Protein AF-A0A2V8QZ23-F1 (afdb_monomer_lite)

Structure (mmCIF, N/CA/C/O backbone):
data_AF-A0A2V8QZ23-F1
#
_entry.id   AF-A0A2V8QZ23-F1
#
loop_
_atom_site.group_PDB
_atom_site.id
_atom_site.type_symbol
_atom_site.label_atom_id
_atom_site.label_alt_id
_atom_site.label_comp_id
_atom_site.label_asym_id
_atom_site.label_entity_id
_atom_site.label_seq_id
_atom_site.pdbx_PDB_ins_code
_atom_site.Cartn_x
_atom_site.Cartn_y
_atom_site.Cartn_z
_atom_site.occupancy
_atom_site.B_iso_or_equiv
_atom_site.auth_seq_id
_atom_site.auth_comp_id
_atom_site.auth_asym_id
_atom_site.auth_atom_id
_atom_site.pdbx_PDB_model_num
ATOM 1 N N . PHE A 1 1 ? 5.992 -11.552 -1.792 1.00 57.00 1 PHE A N 1
ATOM 2 C CA . PHE A 1 1 ? 6.607 -12.248 -0.639 1.00 57.00 1 PHE A CA 1
ATOM 3 C C . PHE A 1 1 ? 6.293 -11.419 0.587 1.00 57.00 1 PHE A C 1
ATOM 5 O O . PHE A 1 1 ? 6.225 -10.210 0.441 1.00 57.00 1 PHE A O 1
ATOM 12 N N . VAL A 1 2 ? 6.102 -12.030 1.753 1.00 62.44 2 VAL A N 1
ATOM 13 C CA . VAL A 1 2 ? 5.901 -11.280 3.003 1.00 62.44 2 VAL A CA 1
ATOM 14 C C . VAL A 1 2 ? 7.223 -11.286 3.757 1.00 62.44 2 VAL A C 1
ATOM 16 O O . VAL A 1 2 ? 7.776 -12.360 3.992 1.00 62.44 2 VAL A O 1
ATOM 19 N N . ASN A 1 3 ? 7.771 -10.109 4.057 1.00 60.56 3 ASN A N 1
ATOM 20 C CA . ASN A 1 3 ? 8.990 -10.000 4.855 1.00 60.56 3 ASN A CA 1
ATOM 21 C C . ASN A 1 3 ? 8.616 -10.078 6.341 1.00 60.56 3 ASN A C 1
ATOM 23 O O . ASN A 1 3 ? 7.669 -9.416 6.760 1.00 60.56 3 ASN A O 1
ATOM 27 N N . THR A 1 4 ? 9.363 -10.847 7.135 1.00 65.12 4 THR A N 1
ATOM 28 C CA . THR A 1 4 ? 9.212 -10.900 8.597 1.00 65.12 4 THR A CA 1
ATOM 29 C C . THR A 1 4 ? 9.255 -9.510 9.227 1.00 65.12 4 THR A C 1
ATOM 31 O O . THR A 1 4 ? 8.468 -9.236 10.120 1.00 65.12 4 THR A O 1
ATOM 34 N N . GLY A 1 5 ? 10.059 -8.591 8.682 1.00 63.16 5 GLY A N 1
ATOM 35 C CA . GLY A 1 5 ? 10.102 -7.200 9.131 1.00 63.16 5 GLY A CA 1
ATOM 36 C C . GLY A 1 5 ? 8.786 -6.436 8.943 1.00 63.16 5 GLY A C 1
ATOM 37 O O . GLY A 1 5 ? 8.495 -5.557 9.740 1.00 63.16 5 GLY A O 1
ATOM 38 N N . ALA A 1 6 ? 7.958 -6.777 7.947 1.00 69.12 6 ALA A N 1
ATOM 39 C CA . ALA A 1 6 ? 6.625 -6.179 7.797 1.00 69.12 6 ALA A CA 1
ATOM 40 C C . ALA A 1 6 ? 5.639 -6.721 8.845 1.00 69.12 6 ALA A C 1
ATOM 42 O O . ALA A 1 6 ? 4.806 -5.980 9.355 1.00 69.12 6 ALA A O 1
ATOM 43 N N . ILE A 1 7 ? 5.774 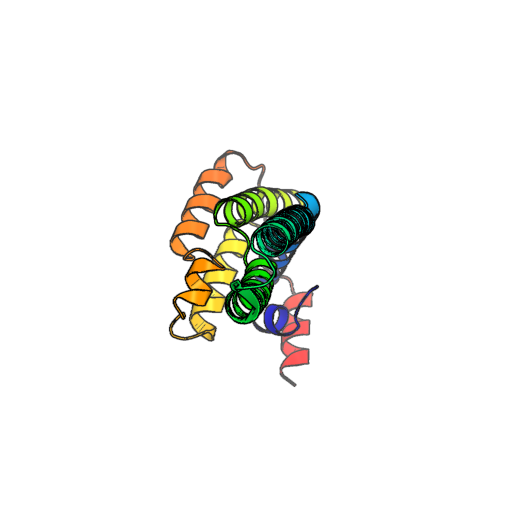-8.003 9.195 1.00 74.00 7 ILE A N 1
ATOM 44 C CA . ILE A 1 7 ? 4.974 -8.653 10.239 1.00 74.00 7 ILE A CA 1
ATOM 45 C C . ILE A 1 7 ? 5.339 -8.087 11.617 1.00 74.00 7 ILE A C 1
ATOM 47 O O . ILE A 1 7 ? 4.455 -7.765 12.398 1.00 74.00 7 ILE A O 1
ATOM 51 N N . GLU A 1 8 ? 6.632 -7.911 11.893 1.00 75.62 8 GLU A N 1
ATOM 52 C CA . GLU A 1 8 ? 7.133 -7.298 13.130 1.00 75.62 8 GLU A CA 1
ATOM 53 C C . GLU A 1 8 ? 6.805 -5.802 13.224 1.00 75.62 8 GLU A C 1
ATOM 55 O O . GLU A 1 8 ? 6.678 -5.270 14.330 1.00 75.62 8 GLU A O 1
ATOM 60 N N . ALA A 1 9 ? 6.710 -5.115 12.078 1.00 79.62 9 ALA A N 1
ATOM 61 C CA . ALA A 1 9 ? 6.376 -3.697 11.989 1.00 79.62 9 ALA A CA 1
ATOM 62 C C . ALA A 1 9 ? 4.927 -3.398 12.375 1.00 79.62 9 ALA A C 1
ATOM 64 O O . ALA A 1 9 ? 4.698 -2.421 13.078 1.00 79.62 9 ALA A O 1
ATOM 65 N N . ALA A 1 10 ? 3.977 -4.223 11.940 1.00 86.94 10 ALA A N 1
ATOM 66 C CA . ALA A 1 10 ? 2.557 -3.960 12.136 1.00 86.94 10 ALA A CA 1
ATOM 67 C C . ALA A 1 10 ? 2.162 -3.980 13.623 1.00 86.94 10 ALA A C 1
ATOM 69 O O . ALA A 1 10 ? 2.512 -4.898 14.366 1.00 86.94 10 ALA A O 1
ATOM 70 N N . HIS A 1 11 ? 1.404 -2.974 14.054 1.00 88.88 11 HIS A N 1
ATOM 71 C CA . HIS A 1 11 ? 0.843 -2.896 15.404 1.00 88.88 11 HIS A CA 1
ATOM 72 C C . HIS A 1 11 ? -0.485 -3.644 15.535 1.00 88.88 11 HIS A C 1
ATOM 74 O O . HIS A 1 11 ? -0.851 -4.057 16.635 1.00 88.88 11 HIS A O 1
ATOM 80 N N . THR A 1 12 ? -1.200 -3.823 14.425 1.00 92.56 12 THR A N 1
ATOM 81 C CA . THR A 1 12 ? -2.506 -4.487 14.379 1.00 92.56 12 THR A CA 1
ATOM 82 C C . THR A 1 12 ? -2.608 -5.426 13.180 1.00 92.56 12 THR A C 1
ATOM 84 O O . THR A 1 12 ? -1.873 -5.289 12.197 1.00 92.56 12 THR A O 1
ATOM 87 N N . GLU A 1 13 ? -3.541 -6.379 13.233 1.00 93.81 13 GLU A N 1
ATOM 88 C CA . GLU A 1 13 ? -3.789 -7.264 12.090 1.00 93.81 13 GLU A CA 1
ATOM 89 C C . GLU A 1 13 ? -4.210 -6.489 10.834 1.00 93.81 13 GLU A C 1
ATOM 91 O O . GLU A 1 13 ? -3.792 -6.835 9.731 1.00 93.81 13 GLU A O 1
ATOM 96 N N . GLY A 1 14 ? -5.012 -5.435 10.989 1.00 95.25 14 GLY A N 1
ATOM 97 C CA . GLY A 1 14 ? -5.498 -4.595 9.898 1.00 95.25 14 GLY A CA 1
ATOM 98 C C . GLY A 1 14 ? -4.365 -3.885 9.165 1.00 95.25 14 GLY A C 1
ATOM 99 O O . GLY A 1 14 ? -4.375 -3.814 7.937 1.00 95.25 14 GLY A O 1
ATOM 100 N N . GLU A 1 15 ? -3.342 -3.436 9.890 1.00 92.50 15 GLU A N 1
ATOM 101 C CA . GLU A 1 15 ? -2.138 -2.863 9.290 1.00 92.50 15 GLU A CA 1
ATOM 102 C C . GLU A 1 15 ? -1.385 -3.892 8.437 1.00 92.50 15 GLU A C 1
ATOM 104 O O . GLU A 1 15 ? -1.062 -3.625 7.276 1.00 92.50 15 GLU A O 1
ATOM 109 N N . LEU A 1 16 ? -1.163 -5.102 8.970 1.00 91.25 16 LEU A N 1
ATOM 110 C CA . LEU A 1 16 ? -0.534 -6.181 8.205 1.00 91.25 16 LEU A CA 1
ATOM 111 C C . LE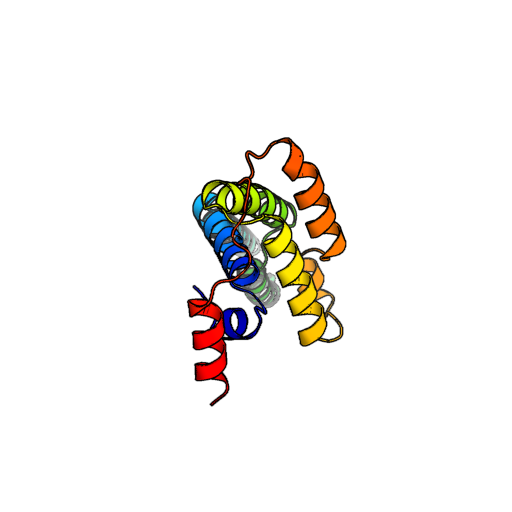U A 1 16 ? -1.388 -6.566 6.988 1.00 91.25 16 LEU A C 1
ATOM 113 O O . LEU A 1 16 ? -0.860 -6.731 5.886 1.00 91.25 16 LEU A O 1
ATOM 117 N N . ALA A 1 17 ? -2.704 -6.684 7.164 1.00 94.06 17 ALA A N 1
ATOM 118 C CA . ALA A 1 17 ? -3.645 -6.962 6.087 1.00 94.06 17 ALA A CA 1
ATOM 119 C C . ALA A 1 17 ? -3.580 -5.883 4.996 1.00 94.06 17 ALA A C 1
ATOM 121 O O . ALA A 1 17 ? -3.580 -6.223 3.813 1.00 94.06 17 ALA A O 1
ATOM 122 N N . GLY A 1 18 ? -3.435 -4.610 5.375 1.00 91.69 18 GLY A N 1
ATOM 123 C CA . GLY A 1 18 ? -3.273 -3.486 4.456 1.00 91.69 18 GLY A CA 1
ATOM 124 C C . GLY A 1 18 ? -2.050 -3.631 3.552 1.00 91.69 18 GLY A C 1
ATOM 125 O O . GLY A 1 18 ? -2.166 -3.526 2.330 1.00 91.69 18 GLY A O 1
ATOM 126 N N . VAL A 1 19 ? -0.892 -3.968 4.124 1.00 88.50 19 VAL A N 1
ATOM 127 C CA . VAL A 1 19 ? 0.340 -4.232 3.355 1.00 88.50 19 VAL A CA 1
ATOM 128 C C . VAL A 1 19 ? 0.154 -5.392 2.394 1.00 88.50 19 VAL A C 1
ATOM 130 O O . VAL A 1 19 ? 0.528 -5.316 1.225 1.00 88.50 19 VAL A O 1
ATOM 133 N N . LEU A 1 20 ? -0.440 -6.483 2.875 1.00 91.75 20 LEU A N 1
ATOM 134 C CA . LEU A 1 20 ? -0.683 -7.656 2.045 1.00 91.75 20 LEU A CA 1
ATOM 135 C C . LEU A 1 20 ? -1.649 -7.341 0.903 1.00 91.75 20 LEU A C 1
ATOM 137 O O . LEU A 1 20 ? -1.421 -7.790 -0.219 1.00 91.75 20 LEU A O 1
ATOM 141 N N . ALA A 1 21 ? -2.695 -6.557 1.160 1.00 93.62 21 ALA A N 1
ATOM 142 C CA . ALA A 1 21 ? -3.644 -6.123 0.145 1.00 93.62 21 ALA A CA 1
ATOM 143 C C . ALA A 1 21 ? -2.961 -5.278 -0.942 1.00 93.62 21 ALA A C 1
ATOM 145 O O . ALA A 1 21 ? -3.195 -5.518 -2.127 1.00 93.62 21 ALA A O 1
ATOM 146 N N . HIS A 1 22 ? -2.071 -4.362 -0.556 1.00 90.94 22 HIS A N 1
ATOM 147 C CA . HIS A 1 22 ? -1.263 -3.566 -1.482 1.00 90.94 22 HIS A CA 1
ATOM 148 C C . HIS A 1 22 ? -0.348 -4.451 -2.356 1.00 90.94 22 HIS A C 1
ATOM 150 O O . HIS A 1 22 ? -0.372 -4.372 -3.587 1.00 90.94 22 HIS A O 1
ATOM 156 N N . GLU A 1 23 ? 0.383 -5.392 -1.755 1.00 88.50 23 GLU A N 1
ATOM 157 C CA . GLU A 1 23 ? 1.244 -6.328 -2.496 1.00 88.50 23 GLU A CA 1
ATOM 158 C C . GLU A 1 23 ? 0.447 -7.255 -3.434 1.00 88.50 23 GLU A C 1
ATOM 160 O O . GLU A 1 23 ? 0.856 -7.529 -4.569 1.00 88.50 23 GLU A O 1
ATOM 165 N N . ILE A 1 24 ? -0.728 -7.725 -2.997 1.00 92.38 24 ILE A N 1
ATOM 166 C CA . ILE A 1 24 ? -1.648 -8.505 -3.836 1.00 92.38 24 ILE A CA 1
ATOM 167 C C . ILE A 1 24 ? -2.139 -7.658 -5.014 1.00 92.38 24 ILE A C 1
ATOM 169 O O . ILE A 1 24 ? -2.202 -8.171 -6.135 1.00 92.38 24 ILE A O 1
ATOM 173 N N . ALA A 1 25 ? -2.433 -6.373 -4.803 1.00 92.81 25 ALA A N 1
ATOM 174 C CA . ALA A 1 25 ? -2.847 -5.465 -5.865 1.00 92.81 25 ALA A CA 1
ATOM 175 C C . ALA A 1 25 ? -1.759 -5.295 -6.940 1.00 92.81 25 ALA A C 1
ATOM 177 O O . ALA A 1 25 ? -2.065 -5.411 -8.129 1.00 92.81 25 ALA A O 1
ATOM 178 N N . HIS A 1 26 ? -0.480 -5.147 -6.569 1.00 90.12 26 HIS A N 1
ATOM 179 C CA . HIS A 1 26 ? 0.622 -5.124 -7.546 1.00 90.12 26 HIS A CA 1
ATOM 180 C C . HIS A 1 26 ? 0.677 -6.385 -8.416 1.00 90.12 26 HIS A C 1
ATOM 182 O O . HIS A 1 26 ? 0.954 -6.311 -9.623 1.00 90.12 26 HIS A O 1
ATOM 188 N N . VAL A 1 27 ? 0.412 -7.551 -7.821 1.00 89.62 27 VAL A N 1
ATOM 189 C CA . VAL A 1 27 ? 0.369 -8.828 -8.542 1.00 89.62 27 VAL A CA 1
ATOM 190 C C . VAL A 1 27 ? -0.851 -8.891 -9.459 1.00 89.62 27 VAL A C 1
ATOM 192 O O . VAL A 1 27 ? -0.701 -9.207 -10.643 1.00 89.62 27 VAL A O 1
ATOM 195 N N . ALA A 1 28 ? -2.036 -8.555 -8.946 1.00 92.81 28 ALA A N 1
ATOM 196 C CA . ALA A 1 28 ? -3.292 -8.578 -9.691 1.00 92.81 28 ALA A CA 1
ATOM 197 C C . ALA A 1 28 ? -3.252 -7.642 -10.911 1.00 92.81 28 ALA A C 1
ATOM 199 O O . ALA A 1 28 ? -3.640 -8.031 -12.014 1.00 92.81 28 ALA A O 1
ATOM 200 N N . LEU A 1 29 ? -2.684 -6.447 -10.739 1.00 93.31 29 LEU A N 1
ATOM 201 C CA . LEU A 1 29 ? -2.511 -5.436 -11.785 1.00 93.31 29 LEU A CA 1
ATOM 202 C C . LEU A 1 29 ? -1.257 -5.656 -12.642 1.00 93.31 29 LEU A C 1
ATOM 204 O O . LEU A 1 29 ? -0.980 -4.902 -13.578 1.00 93.31 29 LEU A O 1
ATOM 208 N N . ARG A 1 30 ? -0.504 -6.731 -12.376 1.00 91.31 30 ARG A N 1
ATOM 209 C CA . ARG A 1 30 ? 0.653 -7.167 -13.167 1.00 91.31 30 ARG A CA 1
ATOM 210 C C . ARG A 1 30 ? 1.784 -6.135 -13.239 1.00 9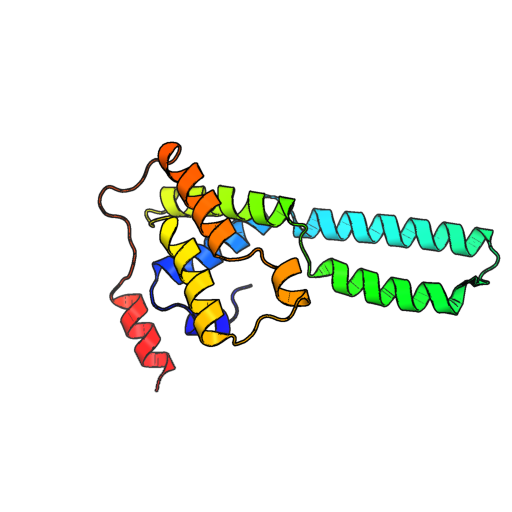1.31 30 ARG A C 1
ATOM 212 O O . ARG A 1 30 ? 2.595 -6.200 -14.175 1.00 91.31 30 ARG A O 1
ATOM 219 N N . HIS A 1 31 ? 1.895 -5.239 -12.256 1.00 87.38 31 HIS A N 1
ATOM 220 C CA . HIS A 1 31 ? 2.875 -4.148 -12.233 1.00 87.38 31 HIS A CA 1
ATOM 221 C C . HIS A 1 31 ? 4.311 -4.660 -12.408 1.00 87.38 31 HIS A C 1
ATOM 223 O O . HIS A 1 31 ? 5.032 -4.169 -13.279 1.00 87.38 31 HIS A O 1
ATOM 229 N N . GLY A 1 32 ? 4.692 -5.733 -11.705 1.00 81.69 32 GLY A N 1
ATOM 230 C CA . GLY A 1 32 ? 6.025 -6.341 -11.834 1.00 81.69 32 GLY A CA 1
ATOM 231 C C . GLY A 1 32 ? 6.334 -6.849 -13.249 1.00 81.69 32 GLY A C 1
ATOM 232 O O . GLY A 1 32 ? 7.417 -6.612 -13.785 1.00 81.69 32 GLY A O 1
ATOM 233 N N . THR A 1 33 ? 5.369 -7.493 -13.917 1.00 83.38 33 THR A N 1
ATOM 234 C CA . THR A 1 33 ? 5.579 -7.981 -15.295 1.00 83.38 33 THR A CA 1
ATOM 235 C C . THR A 1 33 ? 5.595 -6.849 -16.323 1.00 83.38 33 THR A C 1
ATOM 237 O O . THR A 1 33 ? 6.358 -6.911 -17.291 1.00 83.38 33 THR A O 1
ATOM 240 N N . ASN A 1 34 ? 4.801 -5.794 -16.106 1.00 84.62 34 ASN A N 1
ATOM 241 C CA . ASN A 1 34 ? 4.808 -4.590 -16.936 1.00 84.62 34 ASN A CA 1
ATOM 242 C C . ASN A 1 34 ? 6.172 -3.891 -16.851 1.00 84.62 34 ASN A C 1
ATOM 244 O O . ASN A 1 34 ? 6.800 -3.589 -17.866 1.00 84.62 34 ASN A O 1
ATOM 248 N N . GLN A 1 35 ? 6.684 -3.722 -15.635 1.00 79.00 35 GLN A N 1
ATOM 249 C CA . GLN A 1 35 ? 7.999 -3.153 -15.381 1.00 79.00 35 GLN A CA 1
ATOM 250 C C . GLN A 1 35 ? 9.130 -3.979 -15.993 1.00 79.00 35 GLN A C 1
ATOM 252 O O . GLN A 1 35 ? 9.978 -3.433 -16.702 1.00 79.00 35 GLN A O 1
ATOM 257 N N . ALA A 1 36 ? 9.103 -5.302 -15.813 1.00 76.94 36 ALA A N 1
ATOM 258 C CA . ALA A 1 36 ? 10.081 -6.189 -16.431 1.00 76.94 36 ALA A CA 1
ATOM 259 C C . ALA A 1 36 ? 10.058 -6.102 -17.966 1.00 76.94 36 ALA A C 1
ATOM 261 O O . ALA A 1 36 ? 11.112 -6.091 -18.606 1.00 76.94 36 ALA A O 1
ATOM 262 N N . SER A 1 37 ? 8.869 -5.970 -18.562 1.00 81.69 37 SER A N 1
ATOM 263 C CA . SER A 1 37 ? 8.707 -5.801 -20.010 1.00 81.69 37 SER A CA 1
ATOM 264 C C . SER A 1 37 ? 9.292 -4.472 -20.495 1.00 81.69 37 SER A C 1
ATOM 266 O O . SER A 1 37 ? 10.056 -4.455 -21.462 1.00 81.69 37 SER A O 1
ATOM 268 N N . LYS A 1 38 ? 9.012 -3.364 -19.794 1.00 80.50 38 LYS A N 1
ATOM 269 C CA . LYS A 1 38 ? 9.595 -2.041 -20.087 1.00 80.50 38 LYS A CA 1
ATOM 270 C C . LYS A 1 38 ? 11.125 -2.078 -20.017 1.00 80.50 38 LYS A C 1
ATOM 272 O O . LYS A 1 38 ? 11.794 -1.603 -20.935 1.00 80.50 38 LYS A O 1
ATOM 277 N N . ALA A 1 39 ? 11.680 -2.703 -18.979 1.00 72.75 39 ALA A N 1
ATOM 278 C CA . ALA A 1 39 ? 13.123 -2.856 -18.813 1.00 72.75 39 ALA A CA 1
ATOM 279 C C . ALA A 1 39 ? 13.751 -3.705 -19.932 1.00 72.75 39 ALA A C 1
ATOM 281 O O . ALA A 1 39 ? 14.814 -3.363 -20.457 1.00 72.75 39 ALA A O 1
ATOM 282 N N . TYR A 1 40 ? 13.082 -4.786 -20.345 1.00 76.31 40 TYR A N 1
ATOM 283 C CA . TYR A 1 40 ? 13.533 -5.621 -21.456 1.00 76.31 40 TYR A CA 1
ATOM 284 C C . TYR A 1 40 ? 13.574 -4.848 -22.781 1.00 76.31 40 TYR A C 1
ATOM 286 O O . TYR A 1 40 ? 14.581 -4.896 -23.491 1.00 76.31 40 TYR A O 1
ATOM 294 N N . VAL A 1 41 ? 12.519 -4.091 -23.099 1.00 78.50 41 VAL A N 1
ATOM 295 C CA . VAL A 1 41 ? 12.461 -3.260 -24.313 1.00 78.50 41 VAL A CA 1
ATOM 296 C C . VAL A 1 41 ? 13.559 -2.195 -24.299 1.00 78.50 41 VAL A C 1
ATOM 298 O O . VAL A 1 41 ? 14.276 -2.050 -25.291 1.00 78.50 41 VAL A O 1
ATOM 301 N N . ALA A 1 42 ? 13.753 -1.507 -23.170 1.00 75.12 42 ALA A N 1
ATOM 302 C CA . ALA A 1 42 ? 14.813 -0.512 -23.016 1.00 75.12 42 ALA A CA 1
ATOM 303 C C . ALA A 1 42 ? 16.208 -1.123 -23.232 1.00 75.12 42 ALA A C 1
ATOM 305 O O . ALA A 1 42 ? 17.015 -0.583 -23.991 1.00 75.12 42 ALA A O 1
ATOM 306 N N . LYS A 1 43 ? 16.476 -2.292 -22.634 1.00 72.81 43 LYS A N 1
ATOM 307 C CA . LYS A 1 43 ? 17.735 -3.028 -22.816 1.00 72.81 43 LYS A CA 1
ATOM 308 C C . LYS A 1 43 ? 17.967 -3.400 -24.282 1.00 72.81 43 LYS A C 1
ATOM 310 O O . LYS A 1 43 ? 19.065 -3.202 -24.795 1.00 72.81 43 LYS A O 1
ATOM 315 N N . THR A 1 44 ? 16.945 -3.909 -24.966 1.00 75.06 44 THR A N 1
ATOM 316 C CA . THR A 1 44 ? 17.038 -4.257 -26.391 1.00 75.06 44 THR A CA 1
ATOM 317 C C . THR A 1 44 ? 17.317 -3.029 -27.257 1.00 75.06 44 THR A C 1
ATOM 319 O O . THR A 1 44 ? 18.204 -3.076 -28.108 1.00 75.06 44 THR A O 1
ATOM 322 N N . GLY A 1 45 ? 16.633 -1.909 -27.010 1.00 77.44 45 GLY A N 1
ATOM 323 C CA . GLY A 1 45 ? 16.869 -0.654 -27.728 1.00 77.44 45 GLY A CA 1
ATOM 324 C C . GLY A 1 45 ? 18.297 -0.127 -27.554 1.00 77.44 45 GLY A C 1
ATOM 325 O O . GLY A 1 45 ? 18.940 0.259 -28.532 1.00 77.44 45 GLY A O 1
ATOM 326 N N . LEU A 1 46 ? 18.832 -0.180 -26.330 1.00 75.69 46 LEU A N 1
ATOM 327 C CA . LEU A 1 46 ? 20.219 0.202 -26.047 1.00 75.69 46 LEU A CA 1
ATOM 328 C C . LEU A 1 46 ? 21.227 -0.689 -26.782 1.00 75.69 46 LEU A C 1
ATOM 330 O O . LEU A 1 46 ? 22.193 -0.171 -27.339 1.00 75.69 46 LEU A O 1
ATOM 334 N N . ASN A 1 47 ? 20.984 -2.000 -26.839 1.00 73.75 47 ASN A N 1
ATOM 335 C CA . ASN A 1 47 ? 21.849 -2.935 -27.562 1.00 73.75 47 ASN A CA 1
ATOM 336 C C . ASN A 1 47 ? 21.875 -2.650 -29.074 1.00 73.75 47 ASN A C 1
ATOM 338 O O . ASN A 1 47 ? 22.940 -2.695 -29.687 1.00 73.75 47 ASN A O 1
ATOM 342 N N . ILE A 1 48 ? 20.723 -2.326 -29.675 1.00 78.31 48 ILE A N 1
ATOM 343 C CA . ILE A 1 48 ? 20.641 -1.944 -31.096 1.00 78.31 48 ILE A CA 1
ATOM 344 C C . ILE A 1 48 ? 21.447 -0.663 -31.348 1.00 78.31 48 ILE A C 1
ATOM 346 O O . ILE A 1 48 ? 22.231 -0.597 -32.294 1.00 78.31 48 ILE A O 1
ATOM 350 N N . LEU A 1 49 ? 21.299 0.347 -30.487 1.00 75.00 49 LEU A N 1
ATOM 351 C CA . LEU A 1 49 ? 22.036 1.605 -30.610 1.00 75.00 49 LEU A CA 1
ATOM 352 C C . LEU A 1 49 ? 23.556 1.413 -30.455 1.00 75.00 49 LEU A C 1
ATOM 354 O O . LEU A 1 49 ? 24.340 2.049 -31.163 1.00 75.00 49 LEU A O 1
ATOM 358 N N . ASP A 1 50 ? 23.988 0.532 -29.554 1.00 73.56 50 ASP A N 1
ATOM 359 C CA . ASP A 1 50 ? 25.408 0.222 -29.357 1.00 73.56 50 ASP A CA 1
ATOM 360 C C . ASP A 1 50 ? 26.004 -0.505 -30.577 1.00 73.56 50 ASP A C 1
ATOM 362 O O . ASP A 1 50 ? 27.096 -0.158 -31.036 1.00 73.56 50 ASP A O 1
ATOM 366 N N . ALA A 1 51 ? 25.242 -1.422 -31.189 1.00 76.88 51 ALA A N 1
ATOM 367 C CA . ALA A 1 51 ? 25.623 -2.085 -32.437 1.00 76.88 51 ALA A CA 1
ATOM 368 C C . ALA A 1 51 ? 25.790 -1.089 -33.601 1.00 76.88 51 ALA A C 1
ATOM 370 O O . ALA A 1 51 ? 26.774 -1.161 -34.337 1.00 76.88 51 ALA A O 1
ATOM 371 N N . LEU A 1 52 ? 24.885 -0.111 -33.733 1.00 79.81 52 LEU A N 1
ATOM 372 C CA . LEU A 1 52 ? 24.953 0.922 -34.778 1.00 79.81 52 LEU A CA 1
ATOM 373 C C . LEU A 1 52 ? 26.112 1.914 -34.585 1.00 79.81 52 LEU A C 1
ATOM 375 O O . LEU A 1 52 ? 26.583 2.508 -35.552 1.00 79.81 52 LEU A O 1
ATOM 379 N N . THR A 1 53 ? 26.582 2.103 -33.350 1.00 78.88 53 THR A N 1
ATOM 380 C CA . THR A 1 53 ? 27.668 3.047 -33.021 1.00 78.88 53 THR A CA 1
ATOM 381 C C . THR A 1 53 ? 29.041 2.378 -32.884 1.00 78.88 53 THR A C 1
ATOM 383 O O . THR A 1 53 ? 30.019 3.035 -32.511 1.00 78.88 53 THR A O 1
ATOM 386 N N . GLY A 1 54 ? 29.135 1.083 -33.214 1.00 71.56 54 GLY A N 1
ATOM 387 C CA . GLY A 1 54 ? 30.383 0.321 -33.229 1.00 71.56 54 GLY A CA 1
ATOM 388 C C . GLY A 1 54 ? 30.949 0.022 -31.838 1.00 71.56 54 GLY A C 1
ATOM 389 O O . GLY A 1 54 ? 32.167 0.008 -31.675 1.00 71.56 54 GLY A O 1
ATOM 390 N N . GLY A 1 55 ? 30.095 -0.154 -30.822 1.00 62.50 55 GLY A N 1
ATOM 391 C CA . GLY A 1 55 ? 30.517 -0.537 -29.466 1.00 62.50 55 GLY A CA 1
ATOM 392 C C . GLY A 1 55 ? 31.301 0.543 -28.711 1.00 62.50 55 GLY A C 1
ATOM 393 O O . GLY A 1 55 ? 31.986 0.263 -27.727 1.00 62.50 55 GLY A O 1
ATOM 394 N N . ARG A 1 56 ? 31.237 1.807 -29.152 1.00 60.62 56 ARG A N 1
ATOM 395 C CA . ARG A 1 56 ? 31.971 2.926 -28.529 1.00 60.62 56 ARG A CA 1
ATOM 396 C C . ARG A 1 56 ? 31.400 3.357 -27.170 1.00 60.62 56 ARG A C 1
ATOM 398 O O . ARG A 1 56 ? 31.991 4.224 -26.527 1.00 60.62 56 ARG A O 1
ATOM 405 N N . ARG A 1 57 ? 30.275 2.786 -26.714 1.00 57.97 57 ARG A N 1
ATOM 406 C CA . ARG A 1 57 ? 29.594 3.153 -25.456 1.00 57.97 57 ARG A CA 1
ATOM 407 C C . ARG A 1 57 ? 29.733 2.112 -24.338 1.00 57.97 57 ARG A C 1
ATOM 409 O O . ARG A 1 57 ? 28.943 2.120 -23.396 1.00 57.97 57 ARG A O 1
ATOM 416 N N . THR A 1 58 ? 30.783 1.293 -24.353 1.00 55.94 58 THR A N 1
ATOM 417 C CA . THR A 1 58 ? 31.036 0.217 -23.368 1.00 55.94 58 THR A CA 1
ATOM 418 C C . THR A 1 58 ? 31.096 0.656 -21.896 1.00 55.94 58 THR A C 1
ATOM 420 O O . THR A 1 58 ? 30.847 -0.167 -21.020 1.00 55.94 5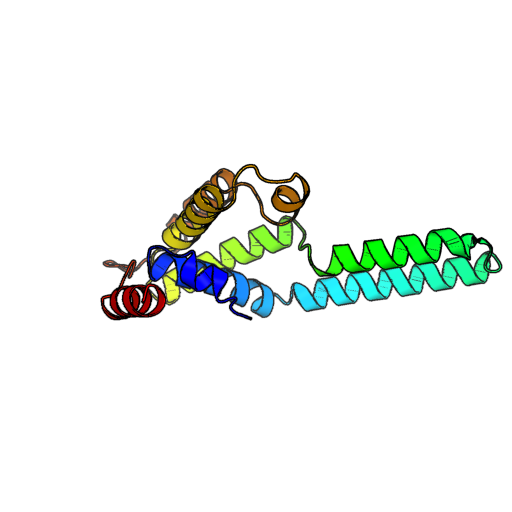8 THR A O 1
ATOM 423 N N . ARG A 1 59 ? 31.322 1.944 -21.588 1.00 53.41 59 ARG A N 1
ATOM 424 C CA . ARG A 1 59 ? 31.153 2.488 -20.219 1.00 53.41 59 ARG A CA 1
ATOM 425 C C . ARG A 1 59 ? 29.727 2.945 -19.894 1.00 53.41 59 ARG A C 1
ATOM 427 O O . ARG A 1 59 ? 29.291 2.771 -18.765 1.00 53.41 59 ARG A O 1
ATOM 434 N N . LEU A 1 60 ? 28.983 3.474 -20.866 1.00 52.25 60 LEU A N 1
ATOM 435 C CA . LEU A 1 60 ? 27.577 3.864 -20.683 1.00 52.25 60 LEU A CA 1
ATOM 436 C C . LEU A 1 60 ? 26.662 2.638 -20.549 1.00 52.25 60 LEU A C 1
ATOM 438 O O . LEU A 1 60 ? 25.703 2.679 -19.787 1.00 52.25 60 LEU A O 1
ATOM 442 N N . GLY A 1 61 ? 26.974 1.541 -21.248 1.00 53.66 61 GLY A N 1
ATOM 443 C CA . GLY A 1 61 ? 26.200 0.298 -21.189 1.00 53.66 61 GLY A CA 1
ATOM 444 C C . GLY A 1 61 ? 26.234 -0.391 -19.819 1.00 53.66 61 GLY A C 1
ATOM 445 O O . GLY A 1 61 ? 25.211 -0.911 -19.379 1.00 53.66 61 GLY A O 1
ATOM 446 N N . GLN A 1 62 ? 27.368 -0.351 -19.107 1.00 54.53 62 GLN A N 1
ATOM 447 C CA . GLN A 1 62 ? 27.480 -0.922 -17.756 1.00 54.53 62 GLN A CA 1
ATOM 448 C C . GLN A 1 62 ? 26.721 -0.088 -16.712 1.00 54.53 62 GLN A C 1
ATOM 450 O O . GLN A 1 62 ? 25.996 -0.658 -15.898 1.00 54.53 62 GLN A O 1
ATOM 455 N N . THR A 1 63 ? 26.797 1.245 -16.789 1.00 53.91 63 THR A N 1
ATOM 456 C CA . THR A 1 63 ? 26.014 2.150 -15.929 1.00 53.91 63 THR A CA 1
ATOM 457 C C . THR A 1 63 ? 24.514 2.069 -16.229 1.00 53.91 63 THR A C 1
ATOM 459 O O . THR A 1 63 ? 23.694 2.077 -15.318 1.00 53.91 63 THR A O 1
ATOM 462 N N . ALA A 1 64 ? 24.122 1.919 -17.496 1.00 52.84 64 ALA A N 1
ATOM 463 C CA . ALA A 1 64 ? 22.722 1.705 -17.861 1.00 52.84 64 ALA A CA 1
ATOM 464 C C . ALA A 1 64 ? 22.179 0.367 -17.324 1.00 52.84 64 ALA A C 1
ATOM 466 O O . ALA A 1 64 ? 21.005 0.272 -16.975 1.00 52.84 64 ALA A O 1
ATOM 467 N N . HIS A 1 65 ? 23.028 -0.661 -17.215 1.00 51.44 65 HIS A N 1
ATOM 468 C CA . HIS A 1 65 ? 22.641 -1.963 -16.672 1.00 51.44 65 HIS A CA 1
ATOM 469 C C . HIS A 1 65 ? 22.385 -1.926 -15.159 1.00 51.44 65 HIS A C 1
ATOM 471 O O . HIS A 1 65 ? 21.449 -2.571 -14.687 1.00 51.44 65 HIS A O 1
ATOM 477 N N . SER A 1 66 ? 23.182 -1.165 -14.399 1.00 52.22 66 SER A N 1
ATOM 478 C CA . SER A 1 66 ? 22.940 -0.954 -12.967 1.00 52.22 66 SER A CA 1
ATOM 479 C C . SER A 1 66 ? 21.700 -0.089 -12.722 1.00 52.22 66 SER A C 1
ATOM 481 O O . SER A 1 66 ? 20.883 -0.456 -11.883 1.00 52.22 66 SER A O 1
ATOM 483 N N . TYR A 1 67 ? 21.486 0.969 -13.514 1.00 50.91 67 TYR A N 1
ATOM 484 C CA . TYR A 1 67 ? 20.262 1.784 -13.460 1.00 50.91 67 TYR A CA 1
ATOM 485 C C . TYR A 1 67 ? 18.997 0.986 -13.790 1.00 50.91 67 TYR A C 1
ATOM 487 O O . TYR A 1 67 ? 17.984 1.120 -13.110 1.00 50.91 67 TYR A O 1
ATOM 495 N N . ALA A 1 68 ? 19.055 0.113 -14.801 1.00 48.97 68 ALA A N 1
ATOM 496 C CA . ALA A 1 68 ? 17.943 -0.774 -15.125 1.00 48.97 68 ALA A CA 1
ATOM 497 C C . ALA A 1 68 ? 17.599 -1.699 -13.949 1.00 48.97 68 ALA A C 1
ATOM 499 O O . ALA A 1 68 ? 16.425 -1.958 -13.725 1.00 48.97 68 ALA A O 1
ATOM 500 N N . ARG A 1 69 ? 18.604 -2.150 -13.181 1.00 48.25 69 ARG A N 1
ATOM 501 C CA . ARG A 1 69 ? 18.441 -2.975 -11.974 1.00 48.25 69 ARG A CA 1
ATOM 502 C C . ARG A 1 69 ? 17.715 -2.248 -10.845 1.00 48.25 69 ARG A C 1
ATOM 504 O O . ARG A 1 69 ? 16.821 -2.836 -10.251 1.00 48.25 69 ARG A O 1
ATOM 511 N N . THR A 1 70 ? 18.039 -0.981 -10.606 1.00 49.84 70 THR A N 1
ATOM 512 C CA . THR A 1 70 ? 17.302 -0.138 -9.653 1.00 49.84 70 THR A CA 1
ATOM 513 C C . THR A 1 70 ? 15.865 0.086 -10.125 1.00 49.84 70 THR A C 1
ATOM 515 O O . THR A 1 70 ? 14.938 -0.070 -9.346 1.00 49.84 70 THR A O 1
ATOM 518 N N . LEU A 1 71 ? 15.650 0.307 -11.426 1.00 49.16 71 LEU A N 1
ATOM 519 C CA . LEU A 1 71 ? 14.307 0.405 -12.009 1.00 49.16 71 LEU A CA 1
ATOM 520 C C . LEU A 1 71 ? 13.476 -0.885 -11.916 1.00 49.16 71 LEU A C 1
ATOM 522 O O . LEU A 1 71 ? 12.292 -0.812 -12.202 1.00 49.16 71 LEU A O 1
ATOM 526 N N . PHE A 1 72 ? 14.032 -2.052 -11.562 1.00 49.31 72 PHE A N 1
ATOM 527 C CA . PHE A 1 72 ? 13.229 -3.268 -11.337 1.00 49.31 72 PHE A CA 1
ATOM 528 C C . PHE A 1 72 ? 12.543 -3.297 -9.966 1.00 49.31 72 PHE A C 1
ATOM 530 O O . PHE A 1 72 ? 11.620 -4.086 -9.798 1.00 49.31 72 PHE A O 1
ATOM 537 N N . LEU A 1 73 ? 12.999 -2.489 -9.005 1.00 54.59 73 LEU A N 1
ATOM 538 C CA . LEU A 1 73 ? 12.459 -2.459 -7.641 1.00 54.59 73 LEU A CA 1
ATOM 539 C C . LEU A 1 73 ? 11.549 -1.251 -7.382 1.00 54.59 73 LEU A C 1
ATOM 541 O O . LEU A 1 73 ? 11.004 -1.142 -6.295 1.00 54.59 73 LEU A O 1
ATOM 545 N N . ARG A 1 74 ? 11.399 -0.352 -8.363 1.00 63.41 74 ARG A N 1
ATOM 546 C CA . ARG A 1 74 ? 10.742 0.951 -8.191 1.00 63.41 74 ARG A CA 1
ATOM 547 C C . ARG A 1 74 ? 9.513 1.077 -9.058 1.00 63.41 74 ARG A C 1
ATOM 549 O O . ARG A 1 74 ? 9.648 1.390 -10.243 1.00 63.41 74 ARG A O 1
ATOM 556 N N . PHE A 1 75 ? 8.326 0.810 -8.536 1.00 68.62 75 PHE A N 1
ATOM 557 C CA . PHE A 1 75 ? 7.114 1.108 -9.290 1.00 68.62 75 PHE A CA 1
ATOM 558 C C . PHE A 1 75 ? 6.988 2.622 -9.503 1.00 68.62 75 PHE A C 1
ATOM 560 O O . PHE A 1 75 ? 7.533 3.425 -8.755 1.00 68.62 75 PHE A O 1
ATOM 567 N N . ASN A 1 76 ? 6.345 3.034 -10.597 1.00 77.75 76 ASN A N 1
ATOM 568 C CA . ASN A 1 76 ? 6.083 4.457 -10.785 1.00 77.75 76 ASN A CA 1
ATOM 569 C C . ASN A 1 76 ? 4.917 4.881 -9.881 1.00 77.75 76 ASN A C 1
ATOM 571 O O . ASN A 1 76 ? 4.078 4.058 -9.527 1.00 77.75 76 ASN A O 1
ATOM 575 N N . ARG A 1 77 ? 4.823 6.180 -9.579 1.00 80.38 77 ARG A N 1
ATOM 576 C CA . ARG A 1 77 ? 3.750 6.753 -8.746 1.00 80.38 77 ARG A CA 1
ATOM 577 C C . ARG A 1 77 ? 2.342 6.296 -9.150 1.00 80.38 77 ARG A C 1
ATOM 579 O O . ARG A 1 77 ? 1.513 6.049 -8.290 1.00 80.38 77 ARG A O 1
ATOM 586 N N . GLU A 1 78 ? 2.095 6.155 -10.450 1.00 84.94 78 GLU A N 1
ATOM 587 C CA . GLU A 1 78 ? 0.821 5.657 -10.980 1.00 84.94 78 GLU A CA 1
ATOM 588 C C . GLU A 1 78 ? 0.525 4.206 -10.555 1.00 84.94 78 GLU A C 1
ATOM 590 O O . GLU A 1 78 ? -0.607 3.891 -10.213 1.00 84.94 78 GLU A O 1
ATOM 595 N N . ALA A 1 79 ? 1.522 3.318 -10.560 1.00 86.94 79 ALA A N 1
ATOM 596 C CA . ALA A 1 79 ? 1.352 1.932 -10.132 1.00 86.94 79 ALA A CA 1
ATOM 597 C C . ALA A 1 79 ? 1.155 1.809 -8.612 1.00 86.94 79 ALA A C 1
ATOM 599 O O . ALA A 1 79 ? 0.360 0.975 -8.188 1.00 86.94 79 ALA A O 1
ATOM 600 N N . GLU A 1 80 ? 1.826 2.641 -7.810 1.00 85.31 80 GLU A N 1
ATOM 601 C CA . GLU A 1 80 ? 1.586 2.730 -6.359 1.00 85.31 80 GLU A CA 1
ATOM 602 C C . GLU A 1 80 ? 0.153 3.206 -6.071 1.00 85.31 80 GLU A C 1
ATOM 604 O O . GLU A 1 80 ? -0.576 2.560 -5.326 1.00 85.31 80 GLU A O 1
ATOM 609 N N . GLU A 1 81 ? -0.297 4.269 -6.749 1.00 88.75 81 GLU A N 1
ATOM 610 C CA . GLU A 1 81 ? -1.664 4.795 -6.624 1.00 88.75 81 GLU A CA 1
ATOM 611 C C . GLU A 1 81 ? -2.712 3.745 -7.023 1.00 88.75 81 GLU A C 1
ATOM 613 O O . GLU A 1 81 ? -3.695 3.523 -6.317 1.00 88.75 81 GLU A O 1
ATOM 618 N N . GLN A 1 82 ? -2.492 3.029 -8.130 1.00 91.88 82 GLN A N 1
ATOM 619 C CA . GLN A 1 82 ? -3.373 1.935 -8.544 1.00 91.88 82 GLN A CA 1
ATOM 620 C C . GLN A 1 82 ? -3.399 0.790 -7.521 1.00 91.88 82 GLN A C 1
ATOM 622 O O . GLN A 1 82 ? -4.465 0.217 -7.278 1.00 91.88 82 GLN A O 1
ATOM 627 N N . ALA A 1 83 ? -2.251 0.459 -6.925 1.00 91.12 83 ALA A N 1
ATOM 628 C CA . ALA A 1 83 ? -2.154 -0.574 -5.904 1.00 91.12 83 ALA A CA 1
ATOM 629 C C . ALA A 1 83 ? -2.847 -0.168 -4.596 1.00 91.12 83 ALA A C 1
ATOM 631 O O . ALA A 1 83 ? -3.513 -1.006 -3.997 1.00 91.12 83 ALA A O 1
ATOM 632 N N . ASP A 1 84 ? -2.784 1.101 -4.194 1.00 91.25 84 ASP A N 1
ATOM 633 C CA . ASP A 1 84 ? -3.524 1.617 -3.035 1.00 91.25 84 ASP A CA 1
ATOM 634 C C . ASP A 1 84 ? -5.032 1.569 -3.241 1.00 91.25 84 ASP A C 1
ATOM 636 O O . ASP A 1 84 ? -5.772 1.086 -2.383 1.00 91.25 84 ASP A O 1
ATOM 640 N N . LEU A 1 85 ? -5.500 2.034 -4.401 1.00 93.75 85 LEU A N 1
ATOM 641 C CA . LEU A 1 85 ? -6.924 2.046 -4.726 1.00 93.75 85 LEU A CA 1
ATOM 642 C C . LEU A 1 85 ? -7.501 0.629 -4.762 1.00 93.75 85 LEU A C 1
ATOM 644 O O . LEU A 1 85 ? -8.594 0.382 -4.248 1.00 93.75 85 LEU A O 1
ATOM 648 N N . GLU A 1 86 ? -6.784 -0.310 -5.379 1.00 95.50 86 GLU A N 1
ATOM 649 C CA . GLU A 1 86 ? -7.222 -1.702 -5.447 1.00 95.50 86 GLU A CA 1
ATOM 650 C C . GLU A 1 86 ? -7.034 -2.430 -4.110 1.00 95.50 86 GLU A C 1
ATOM 652 O O . GLU A 1 86 ? -7.920 -3.172 -3.690 1.00 95.50 86 GLU A O 1
ATOM 657 N N . GLY A 1 87 ? -5.952 -2.152 -3.382 1.00 94.31 87 GLY A N 1
ATOM 658 C CA . GLY A 1 87 ? -5.724 -2.641 -2.023 1.00 94.31 87 GLY A CA 1
ATOM 659 C C . GLY A 1 87 ? -6.841 -2.220 -1.067 1.00 94.31 87 GLY A C 1
ATOM 660 O O . GLY A 1 87 ? -7.371 -3.051 -0.332 1.00 94.31 87 GLY A O 1
ATOM 661 N N . ALA A 1 88 ? -7.304 -0.970 -1.149 1.00 94.75 88 ALA A N 1
ATOM 662 C CA . ALA A 1 88 ? -8.417 -0.465 -0.346 1.00 94.75 88 ALA A CA 1
ATOM 663 C C . ALA A 1 88 ? -9.727 -1.209 -0.652 1.00 94.75 88 ALA A C 1
ATOM 665 O O . ALA A 1 88 ? -10.499 -1.532 0.255 1.00 94.75 88 ALA A O 1
ATOM 666 N N . ARG A 1 89 ? -9.971 -1.542 -1.927 1.00 95.62 89 ARG A N 1
ATOM 667 C CA . ARG A 1 89 ? -11.118 -2.375 -2.324 1.00 95.62 89 ARG A CA 1
ATOM 668 C C . ARG A 1 89 ? -11.004 -3.789 -1.771 1.00 95.62 89 ARG A C 1
ATOM 670 O O . ARG A 1 89 ? -12.001 -4.311 -1.274 1.00 95.62 89 ARG A O 1
ATOM 677 N N . LEU A 1 90 ? -9.816 -4.392 -1.837 1.00 96.44 90 LEU A N 1
ATOM 678 C CA . LEU A 1 90 ? -9.553 -5.726 -1.297 1.00 96.44 90 LEU A CA 1
ATOM 679 C C . LEU A 1 90 ? -9.763 -5.768 0.220 1.00 96.44 90 LEU A C 1
ATOM 681 O O . LEU A 1 90 ? -10.465 -6.656 0.697 1.00 96.44 90 LEU A O 1
ATOM 685 N N . MET A 1 91 ? -9.249 -4.777 0.954 1.00 96.69 91 MET A N 1
ATOM 686 C CA . MET A 1 91 ? -9.455 -4.619 2.399 1.00 96.69 91 MET A CA 1
ATOM 687 C C . MET A 1 91 ? -10.943 -4.559 2.747 1.00 96.69 91 MET A C 1
ATOM 689 O O . MET A 1 91 ? -11.437 -5.378 3.524 1.00 96.69 91 MET A O 1
ATOM 693 N N . ALA A 1 92 ? -11.684 -3.653 2.099 1.00 96.50 92 ALA A N 1
ATOM 694 C CA . ALA A 1 92 ? -13.119 -3.508 2.325 1.00 96.50 92 ALA A CA 1
ATOM 695 C C . ALA A 1 92 ? -13.894 -4.797 1.999 1.00 96.50 92 ALA A C 1
ATOM 697 O O . ALA A 1 92 ? -14.793 -5.187 2.745 1.00 96.50 92 ALA A O 1
ATOM 698 N N . ALA A 1 93 ? -13.541 -5.480 0.905 1.00 96.31 93 ALA A N 1
ATOM 699 C CA . ALA A 1 93 ? -14.166 -6.738 0.502 1.00 96.31 93 ALA A CA 1
ATOM 700 C C . ALA A 1 93 ? -13.850 -7.898 1.462 1.00 96.31 93 ALA A C 1
ATOM 702 O O . ALA A 1 93 ? -14.699 -8.767 1.662 1.00 96.31 93 ALA A O 1
ATOM 703 N N . ALA A 1 94 ? -12.659 -7.900 2.062 1.00 96.56 94 ALA A N 1
ATOM 704 C CA . ALA A 1 94 ? -12.232 -8.871 3.066 1.00 96.56 94 ALA A CA 1
ATOM 705 C C . ALA A 1 94 ? -12.793 -8.578 4.471 1.00 96.56 94 ALA A C 1
ATOM 707 O O . ALA A 1 94 ? -12.711 -9.432 5.349 1.00 96.56 94 ALA A O 1
ATOM 708 N N . GLY A 1 95 ? -13.411 -7.410 4.676 1.00 97.12 95 GLY A N 1
ATOM 709 C CA . GLY A 1 95 ? -14.020 -7.015 5.946 1.00 97.12 95 GLY A CA 1
ATOM 710 C C . GLY A 1 95 ? -13.103 -6.224 6.881 1.00 97.12 95 GLY A C 1
ATOM 711 O O . GLY A 1 95 ? -13.508 -5.975 8.016 1.00 97.12 95 GLY A O 1
ATOM 712 N N . TYR A 1 96 ? -11.927 -5.800 6.417 1.00 97.25 96 TYR A N 1
ATOM 713 C CA . TYR A 1 96 ? -11.034 -4.886 7.138 1.00 97.25 96 TYR A CA 1
ATOM 714 C C . TYR A 1 96 ? -11.383 -3.418 6.852 1.00 97.25 96 TYR A C 1
ATOM 716 O O . TYR A 1 96 ? -12.092 -3.121 5.882 1.00 97.25 96 TYR A O 1
ATOM 724 N N . ASP A 1 97 ? -10.895 -2.490 7.682 1.00 95.88 97 ASP A N 1
ATOM 725 C CA . ASP A 1 97 ? -10.985 -1.055 7.388 1.00 95.88 97 ASP A CA 1
ATOM 726 C C . ASP A 1 97 ? -9.828 -0.654 6.454 1.00 95.88 97 ASP A C 1
ATOM 728 O O . ASP A 1 97 ? -8.662 -0.794 6.823 1.00 95.88 97 ASP A O 1
ATOM 732 N N . PRO A 1 98 ? -10.098 -0.128 5.244 1.00 94.81 98 PRO A N 1
ATOM 733 C CA . PRO A 1 98 ? -9.048 0.359 4.350 1.00 94.81 98 PRO A CA 1
ATOM 734 C C . PRO A 1 98 ? -8.136 1.426 4.963 1.00 94.81 98 PRO A C 1
ATOM 736 O O . PRO A 1 98 ? -7.027 1.617 4.469 1.00 94.81 98 PRO A O 1
ATOM 739 N N . ARG A 1 99 ? -8.575 2.120 6.021 1.00 92.19 99 ARG A N 1
ATOM 740 C CA . ARG A 1 99 ? -7.746 3.092 6.747 1.00 92.19 99 ARG A CA 1
ATOM 741 C C . ARG A 1 99 ? -6.547 2.451 7.445 1.00 92.19 99 ARG A C 1
ATOM 743 O O . ARG A 1 99 ? -5.521 3.112 7.551 1.00 92.19 99 ARG A O 1
ATOM 750 N N . ASP A 1 100 ? -6.625 1.177 7.829 1.00 93.56 100 ASP A N 1
ATOM 751 C CA . ASP A 1 100 ? -5.519 0.489 8.513 1.00 93.56 100 ASP A CA 1
ATOM 752 C C . ASP A 1 100 ? -4.291 0.328 7.600 1.00 93.56 100 ASP A C 1
ATOM 754 O O . ASP A 1 100 ? -3.148 0.339 8.053 1.00 93.56 100 ASP A O 1
ATOM 758 N N . MET A 1 101 ? -4.507 0.267 6.281 1.00 89.12 101 MET A N 1
ATOM 759 C CA . MET A 1 101 ? -3.423 0.315 5.296 1.00 89.12 101 MET A CA 1
ATOM 760 C C . MET A 1 101 ? -2.659 1.642 5.357 1.00 89.12 101 MET A C 1
ATOM 762 O O . MET A 1 101 ? -1.446 1.655 5.170 1.00 89.12 101 MET A O 1
ATOM 766 N N . ALA A 1 102 ? -3.348 2.749 5.641 1.00 83.69 102 ALA A N 1
ATOM 767 C CA . ALA A 1 102 ? -2.719 4.051 5.815 1.00 83.69 102 ALA A CA 1
ATOM 768 C C . ALA A 1 102 ? -1.924 4.113 7.132 1.00 83.69 102 ALA A C 1
ATOM 770 O O . ALA A 1 102 ? -0.780 4.566 7.135 1.00 83.69 102 ALA A O 1
ATOM 771 N N . SER A 1 103 ? -2.486 3.566 8.217 1.00 86.75 103 SER A N 1
ATOM 772 C CA . SER A 1 103 ? -1.840 3.482 9.536 1.00 86.75 103 SER A CA 1
ATOM 773 C C . SER A 1 103 ? -0.536 2.679 9.527 1.00 86.75 103 SER A C 1
ATOM 775 O O . SER A 1 103 ? 0.410 3.025 10.234 1.00 86.75 103 SER A O 1
ATOM 777 N N . PHE A 1 104 ? -0.413 1.655 8.676 1.00 83.69 104 PHE A N 1
ATOM 778 C CA . PHE A 1 104 ? 0.859 0.940 8.542 1.00 83.69 104 PHE A CA 1
ATOM 779 C C . PHE A 1 104 ? 1.985 1.836 7.997 1.00 83.69 104 PHE A C 1
ATOM 781 O O . PHE A 1 104 ? 3.139 1.708 8.409 1.00 83.69 104 PHE A O 1
ATOM 788 N N . PHE A 1 105 ? 1.679 2.768 7.088 1.00 74.31 105 PHE A N 1
ATOM 789 C CA . PHE A 1 105 ? 2.693 3.682 6.555 1.00 74.31 105 PHE A CA 1
ATOM 790 C C . PHE A 1 105 ? 3.180 4.691 7.594 1.00 74.31 105 PHE A C 1
ATOM 792 O O . PHE A 1 105 ? 4.364 5.033 7.581 1.00 74.31 105 PHE A O 1
ATOM 799 N N . GLU A 1 106 ? 2.304 5.119 8.502 1.00 78.19 106 GLU A N 1
ATOM 800 C CA . GLU A 1 106 ? 2.676 5.916 9.678 1.00 78.19 106 GLU A CA 1
ATOM 801 C C . GLU A 1 106 ? 3.581 5.093 10.608 1.00 78.19 106 GLU A C 1
ATOM 803 O O . GLU A 1 106 ? 4.672 5.533 10.969 1.00 78.19 106 GLU A O 1
ATOM 808 N N . THR A 1 107 ? 3.212 3.839 10.881 1.00 78.25 107 THR A N 1
ATOM 809 C CA . THR A 1 107 ? 4.024 2.905 11.678 1.00 78.25 107 THR A CA 1
ATOM 810 C C . THR A 1 107 ? 5.426 2.683 11.088 1.00 78.25 107 THR A C 1
ATOM 812 O O . THR A 1 107 ? 6.420 2.605 11.817 1.00 78.25 107 THR A O 1
ATOM 815 N N . LEU A 1 108 ? 5.553 2.626 9.758 1.00 71.19 108 LEU A N 1
ATOM 816 C CA . LEU A 1 108 ? 6.855 2.563 9.089 1.00 71.19 108 LEU A CA 1
ATOM 817 C C . LEU A 1 108 ? 7.676 3.851 9.240 1.00 71.19 108 LEU A C 1
ATOM 819 O O . LEU A 1 108 ? 8.899 3.762 9.352 1.00 71.19 108 LEU A O 1
ATOM 823 N N . GLU A 1 109 ? 7.050 5.033 9.239 1.00 70.75 109 GLU A N 1
ATOM 824 C CA . GLU A 1 109 ? 7.763 6.295 9.496 1.00 70.75 109 GLU A CA 1
ATOM 825 C C . GLU A 1 109 ? 8.330 6.347 10.908 1.00 70.75 109 GLU A C 1
ATOM 827 O O . GLU A 1 109 ? 9.496 6.702 11.091 1.00 70.75 109 GLU A O 1
ATOM 832 N N . GLU A 1 110 ? 7.539 5.932 11.894 1.00 73.81 110 GLU A N 1
ATOM 833 C CA . GLU A 1 110 ? 7.955 5.916 13.296 1.00 73.81 110 GLU A CA 1
ATOM 834 C C . GLU A 1 110 ? 9.158 4.992 13.530 1.00 73.81 110 GLU A C 1
ATOM 836 O O . GLU A 1 110 ? 10.056 5.315 14.312 1.00 73.81 110 GLU A O 1
ATOM 841 N N . ARG A 1 111 ? 9.214 3.855 12.823 1.00 67.62 111 ARG A N 1
ATOM 842 C CA . ARG A 1 111 ? 10.304 2.870 12.936 1.00 67.62 111 ARG A CA 1
ATOM 843 C C . ARG A 1 111 ? 11.513 3.172 12.045 1.00 67.62 111 ARG A C 1
ATOM 845 O O . ARG A 1 111 ? 12.613 2.712 12.348 1.00 67.62 111 ARG A O 1
ATOM 852 N N . GLY A 1 112 ? 11.321 3.895 10.941 1.00 61.56 112 GLY A N 1
ATOM 853 C CA . GLY A 1 112 ? 12.302 4.044 9.860 1.00 61.56 112 GLY A CA 1
ATOM 854 C C . GLY A 1 112 ? 13.315 5.185 10.009 1.00 61.56 112 GLY A C 1
ATOM 855 O O . GLY A 1 112 ? 14.335 5.168 9.320 1.00 61.56 112 GLY A O 1
ATOM 856 N N . GLY A 1 113 ? 13.084 6.158 10.898 1.00 58.38 113 GLY A N 1
ATOM 857 C CA . GLY A 1 113 ? 13.904 7.379 10.951 1.00 58.38 113 GLY A CA 1
ATOM 858 C C . GLY A 1 113 ? 13.777 8.240 9.680 1.00 58.38 113 GLY A C 1
ATOM 859 O O . GLY A 1 113 ? 12.882 8.023 8.866 1.00 58.38 113 GLY A O 1
ATOM 860 N N . GLU A 1 114 ? 14.645 9.249 9.504 1.00 48.50 114 GLU A N 1
ATOM 861 C CA . GLU A 1 114 ? 14.594 10.151 8.337 1.00 48.50 114 GLU A CA 1
ATOM 862 C C . GLU A 1 114 ? 14.598 9.371 7.012 1.00 48.50 114 GLU A C 1
ATOM 864 O O . GLU A 1 114 ? 15.530 8.627 6.699 1.00 48.50 114 GLU A O 1
ATOM 869 N N . ARG A 1 115 ? 13.554 9.575 6.203 1.00 56.59 115 ARG A N 1
ATOM 870 C CA . ARG A 1 115 ? 13.428 8.944 4.890 1.00 56.59 115 ARG A CA 1
ATOM 871 C C . ARG A 1 115 ? 14.485 9.467 3.938 1.00 56.59 115 ARG A C 1
ATOM 873 O O . ARG A 1 115 ? 14.558 10.670 3.684 1.00 56.59 115 ARG A O 1
ATOM 880 N N . THR A 1 116 ? 15.244 8.558 3.339 1.00 52.91 116 THR A N 1
ATOM 881 C CA . THR A 1 116 ? 16.102 8.924 2.216 1.00 52.91 116 THR A CA 1
ATOM 882 C C . THR A 1 116 ? 15.229 9.352 1.024 1.00 52.91 116 THR A C 1
ATOM 884 O O . THR A 1 116 ? 14.126 8.821 0.859 1.00 52.91 116 THR A O 1
ATOM 887 N N . PRO A 1 117 ? 15.682 10.291 0.172 1.00 50.69 117 PRO A N 1
ATOM 888 C CA . PRO A 1 117 ? 14.954 10.680 -1.041 1.00 50.69 117 PRO A CA 1
ATOM 889 C C . PRO A 1 117 ? 14.576 9.474 -1.912 1.00 50.69 117 PRO A C 1
ATOM 891 O O . PRO A 1 117 ? 13.506 9.428 -2.506 1.00 50.69 117 PRO A O 1
ATOM 894 N N . GLU A 1 118 ? 15.430 8.451 -1.917 1.00 46.03 118 GLU A N 1
ATOM 895 C CA . GLU A 1 118 ? 15.199 7.190 -2.609 1.00 46.03 118 GLU A CA 1
ATOM 896 C C . GLU A 1 118 ? 13.984 6.415 -2.086 1.00 46.03 118 GLU A C 1
ATOM 898 O O . GLU A 1 118 ? 13.312 5.781 -2.886 1.00 46.03 118 GLU A O 1
ATOM 903 N N . ALA A 1 119 ? 13.692 6.462 -0.783 1.00 52.47 119 ALA A N 1
ATOM 904 C CA . ALA A 1 119 ? 12.529 5.789 -0.204 1.00 52.47 119 ALA A CA 1
ATOM 905 C C . ALA A 1 119 ? 11.218 6.543 -0.493 1.00 52.47 119 ALA A C 1
ATOM 907 O O . ALA A 1 119 ? 10.176 5.912 -0.635 1.00 52.47 119 ALA A O 1
ATOM 908 N N . GLN A 1 120 ? 11.275 7.876 -0.617 1.00 57.03 120 GLN A N 1
ATOM 909 C CA . GLN A 1 120 ? 10.120 8.724 -0.957 1.00 57.03 120 GLN A CA 1
ATOM 910 C C . GLN A 1 120 ? 9.700 8.589 -2.428 1.00 57.03 120 GLN A C 1
ATOM 912 O O . GLN A 1 120 ? 8.522 8.722 -2.754 1.00 57.03 120 GLN A O 1
ATOM 917 N N . ASP A 1 121 ? 10.662 8.331 -3.317 1.00 57.31 121 ASP A N 1
ATOM 918 C CA . ASP A 1 121 ? 10.389 8.029 -4.725 1.00 57.31 121 ASP A CA 1
ATOM 919 C C . ASP A 1 121 ? 9.767 6.634 -4.905 1.00 57.31 121 ASP A C 1
ATOM 921 O O . ASP A 1 121 ? 8.986 6.428 -5.836 1.00 57.31 121 ASP A O 1
ATOM 925 N N . ASP A 1 122 ? 10.115 5.693 -4.020 1.00 58.12 122 ASP A N 1
ATOM 926 C CA . ASP A 1 122 ? 9.700 4.289 -4.100 1.00 58.12 122 ASP A CA 1
ATOM 927 C C . ASP A 1 122 ? 8.344 4.054 -3.408 1.00 58.12 122 ASP A C 1
ATOM 929 O O . ASP A 1 122 ? 7.562 3.232 -3.879 1.00 58.12 122 ASP A O 1
ATOM 933 N N . HIS A 1 123 ? 8.020 4.834 -2.368 1.00 61.25 123 HIS A N 1
ATOM 934 C CA . HIS A 1 123 ? 6.695 4.888 -1.750 1.00 61.25 123 HIS A CA 1
ATOM 935 C C . HIS A 1 123 ? 6.281 6.341 -1.455 1.00 61.25 123 HIS A C 1
ATOM 937 O O . HIS A 1 123 ? 6.995 7.040 -0.730 1.00 61.25 123 HIS A O 1
ATOM 943 N N . PRO A 1 124 ? 5.112 6.802 -1.951 1.00 61.62 124 PRO A N 1
ATOM 944 C CA . PRO A 1 124 ? 4.625 8.151 -1.686 1.00 61.62 124 PRO A CA 1
ATOM 945 C C . PRO A 1 124 ? 4.487 8.442 -0.190 1.00 61.62 124 PRO A C 1
ATOM 947 O O . PRO A 1 124 ? 4.213 7.546 0.612 1.00 61.62 124 PRO A O 1
ATOM 950 N N . ASP A 1 125 ? 4.602 9.723 0.159 1.00 68.12 125 ASP A N 1
ATOM 951 C CA . ASP A 1 125 ? 4.387 10.215 1.517 1.00 68.12 125 ASP A CA 1
ATOM 952 C C . ASP A 1 125 ? 3.037 9.722 2.106 1.00 68.12 125 ASP A C 1
ATOM 954 O O . ASP A 1 125 ? 2.013 9.830 1.419 1.00 68.12 125 ASP A O 1
ATOM 958 N N . PRO A 1 126 ? 3.004 9.192 3.348 1.00 68.31 126 PRO A N 1
ATOM 959 C CA . PRO A 1 126 ? 1.827 8.654 4.010 1.00 68.31 126 PRO A CA 1
ATOM 960 C C . PRO A 1 126 ? 0.664 9.620 3.999 1.00 68.31 126 PRO A C 1
ATOM 962 O O . PRO A 1 126 ? -0.453 9.182 3.764 1.00 68.31 126 PRO A O 1
ATOM 965 N N . ALA A 1 127 ? 0.898 10.927 4.139 1.00 71.25 127 ALA A N 1
ATOM 966 C CA . ALA A 1 127 ? -0.182 11.903 4.103 1.00 71.25 127 ALA A CA 1
ATOM 967 C C . ALA A 1 127 ? -0.900 11.905 2.742 1.00 71.25 127 ALA A C 1
ATOM 969 O O . ALA A 1 127 ? -2.122 12.036 2.677 1.00 71.25 127 ALA A O 1
ATOM 970 N N . SER A 1 128 ? -0.163 11.705 1.643 1.00 77.31 128 SER A N 1
ATOM 971 C CA . SER A 1 128 ? -0.762 11.570 0.307 1.00 77.31 1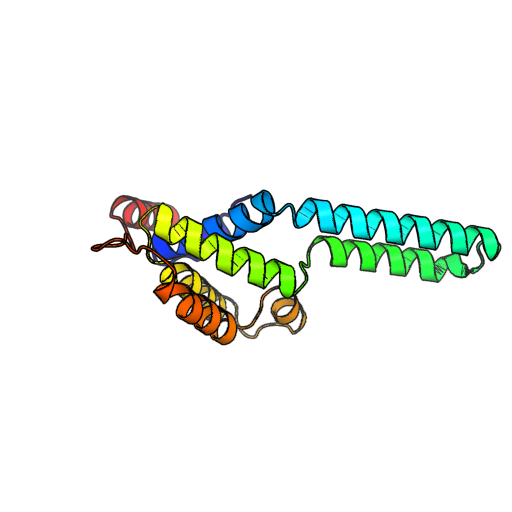28 SER A CA 1
ATOM 972 C C . SER A 1 128 ? -1.522 10.249 0.150 1.00 77.31 128 SER A C 1
ATOM 974 O O . SER A 1 128 ? -2.574 10.224 -0.486 1.00 77.31 128 SER A O 1
ATOM 976 N N . ARG A 1 129 ? -1.011 9.163 0.744 1.00 78.50 129 ARG A N 1
ATOM 977 C CA . ARG A 1 129 ? -1.646 7.831 0.740 1.00 78.50 129 ARG A CA 1
ATOM 978 C C . ARG A 1 129 ? -2.956 7.845 1.535 1.00 78.50 129 ARG A C 1
ATOM 980 O O . ARG A 1 129 ? -3.974 7.368 1.045 1.00 78.50 129 ARG A O 1
ATOM 987 N N . VAL A 1 130 ? -2.944 8.453 2.724 1.00 81.06 130 VAL A N 1
ATOM 988 C CA . VAL A 1 130 ? -4.121 8.664 3.582 1.00 81.06 130 VAL A CA 1
ATOM 989 C C . VAL A 1 130 ? -5.197 9.417 2.809 1.00 81.06 130 VAL A C 1
ATOM 991 O O . VAL A 1 130 ? -6.318 8.929 2.706 1.00 81.06 130 VAL A O 1
ATOM 994 N N . ALA A 1 131 ? -4.850 10.557 2.202 1.00 85.88 131 ALA A N 1
ATOM 995 C CA . ALA A 1 131 ? -5.809 11.364 1.451 1.00 85.88 131 ALA A CA 1
ATOM 996 C C . ALA A 1 131 ? -6.463 10.579 0.298 1.00 85.88 131 ALA A C 1
ATOM 998 O O . ALA A 1 131 ? -7.677 10.654 0.108 1.00 85.88 131 ALA A O 1
ATOM 999 N N . LEU A 1 132 ? -5.677 9.784 -0.435 1.00 87.44 132 LEU A N 1
ATOM 1000 C CA . LEU A 1 132 ? -6.172 8.929 -1.516 1.00 87.44 132 LEU A CA 1
ATOM 1001 C C . LEU A 1 132 ? -7.130 7.839 -1.008 1.00 87.44 132 LEU A C 1
ATOM 1003 O O . LEU A 1 132 ? -8.184 7.587 -1.603 1.00 87.44 132 LEU A O 1
ATOM 1007 N N . ILE A 1 133 ? -6.774 7.183 0.100 1.00 88.38 133 ILE A N 1
ATOM 1008 C CA . ILE A 1 133 ? -7.619 6.161 0.725 1.00 88.38 133 ILE A CA 1
ATOM 1009 C C . ILE A 1 133 ? -8.931 6.798 1.185 1.00 88.38 133 ILE A C 1
ATOM 1011 O O . ILE A 1 133 ? -9.996 6.275 0.855 1.00 88.38 133 ILE A O 1
ATOM 1015 N N . GLU A 1 134 ? -8.870 7.943 1.871 1.00 89.56 134 GLU A N 1
ATOM 1016 C CA . GLU A 1 134 ? -10.042 8.695 2.328 1.00 89.56 134 GLU A CA 1
ATOM 1017 C C . GLU A 1 134 ? -10.968 9.103 1.179 1.00 89.56 134 GLU A C 1
ATOM 1019 O O . GLU A 1 134 ? -12.186 8.940 1.294 1.00 89.56 134 GLU A O 1
ATOM 1024 N N . GLU A 1 135 ? -10.412 9.557 0.052 1.00 88.88 135 GLU A N 1
ATOM 1025 C CA . GLU A 1 135 ? -11.176 9.883 -1.159 1.00 88.88 135 GLU A CA 1
ATOM 1026 C C . GLU A 1 135 ? -11.909 8.659 -1.728 1.00 88.88 135 GLU A C 1
ATOM 1028 O O . GLU A 1 135 ? -13.004 8.776 -2.283 1.00 88.88 135 GLU A O 1
ATOM 1033 N N . THR A 1 136 ? -11.345 7.464 -1.550 1.00 88.50 136 THR A N 1
ATOM 1034 C CA . THR A 1 136 ? -11.916 6.218 -2.071 1.00 88.50 136 THR A CA 1
ATOM 1035 C C . THR A 1 136 ? -13.041 5.676 -1.189 1.00 88.50 136 THR A C 1
ATOM 1037 O O . THR A 1 136 ? -13.966 5.042 -1.705 1.00 88.50 136 THR A O 1
ATOM 1040 N N . LEU A 1 137 ? -13.015 5.941 0.124 1.00 91.31 137 LEU A N 1
ATOM 1041 C CA . LEU A 1 137 ? -13.960 5.372 1.097 1.00 91.31 137 LEU A CA 1
ATOM 1042 C C . LEU A 1 137 ? -15.446 5.507 0.712 1.00 91.31 137 LEU A C 1
ATOM 1044 O O . LEU A 1 137 ? -16.164 4.515 0.857 1.00 91.31 137 LEU A O 1
ATOM 1048 N N . PRO A 1 138 ? -15.947 6.652 0.197 1.00 93.38 138 PRO A N 1
ATOM 1049 C CA . PRO A 1 138 ? -17.359 6.796 -0.167 1.00 93.38 138 PRO A CA 1
ATOM 1050 C C . PRO A 1 138 ? -17.825 5.834 -1.268 1.00 93.38 138 PRO A C 1
ATOM 1052 O O . PRO A 1 138 ? -19.018 5.549 -1.367 1.00 93.38 138 PRO A O 1
ATOM 1055 N N . ALA A 1 139 ? -16.905 5.335 -2.099 1.00 92.31 139 ALA A N 1
ATOM 1056 C CA . ALA A 1 139 ? -17.201 4.374 -3.158 1.00 92.31 139 ALA A CA 1
ATOM 1057 C C . ALA A 1 139 ? -17.163 2.911 -2.675 1.00 92.31 139 ALA A C 1
ATOM 1059 O O . ALA A 1 139 ? -17.543 2.007 -3.424 1.00 92.31 139 ALA A O 1
ATOM 1060 N N . LEU A 1 140 ? -16.706 2.659 -1.444 1.00 93.00 140 LEU A N 1
ATOM 1061 C CA . LEU A 1 140 ? -16.534 1.319 -0.895 1.00 93.00 140 LEU A CA 1
ATOM 1062 C C . LEU A 1 140 ? -17.724 0.908 -0.030 1.00 93.00 140 LEU A C 1
ATOM 1064 O O . LEU A 1 140 ? -18.310 1.693 0.716 1.00 93.00 140 LEU A O 1
ATOM 1068 N N . ARG A 1 141 ? -18.056 -0.383 -0.078 1.00 93.81 141 ARG A N 1
ATOM 1069 C CA . ARG A 1 141 ? -18.996 -0.981 0.868 1.00 93.81 141 ARG A CA 1
ATOM 1070 C C . ARG A 1 141 ? -18.228 -1.471 2.088 1.00 93.81 141 ARG A C 1
ATOM 1072 O O . ARG A 1 141 ? -17.731 -2.591 2.092 1.00 93.81 141 ARG A O 1
ATOM 1079 N N . LEU A 1 142 ? -18.169 -0.638 3.118 1.00 93.56 142 LEU A N 1
ATOM 1080 C CA . LEU A 1 142 ? -17.491 -0.979 4.364 1.00 93.56 142 LEU A CA 1
ATOM 1081 C C . LEU A 1 142 ? -18.341 -1.915 5.235 1.00 93.56 142 LEU A C 1
ATOM 1083 O O . LEU A 1 142 ? -19.578 -1.845 5.247 1.00 93.56 142 LEU A O 1
ATOM 1087 N N . SER A 1 143 ? -17.664 -2.788 5.984 1.00 94.25 143 SER A N 1
ATOM 1088 C CA . SER A 1 143 ? -18.290 -3.539 7.073 1.00 94.25 143 SER A CA 1
ATOM 1089 C C . SER A 1 143 ? -18.843 -2.569 8.124 1.00 94.25 143 SER A C 1
ATOM 1091 O O . SER A 1 143 ? -18.300 -1.491 8.346 1.00 94.25 143 SER A O 1
ATOM 1093 N N . ARG A 1 144 ? -19.928 -2.956 8.806 1.00 93.38 144 ARG A N 1
ATOM 1094 C CA . ARG A 1 144 ? -20.455 -2.192 9.956 1.00 93.38 144 ARG A CA 1
ATOM 1095 C C . ARG A 1 144 ? -19.561 -2.295 11.192 1.00 93.38 144 ARG A C 1
ATOM 1097 O O . ARG A 1 144 ? -19.666 -1.463 12.083 1.00 93.38 144 ARG A O 1
ATOM 1104 N N . ALA A 1 145 ? -18.750 -3.343 11.241 1.00 94.81 145 ALA A N 1
ATOM 1105 C CA . ALA A 1 145 ? -17.747 -3.602 12.257 1.00 94.81 145 ALA A CA 1
ATOM 1106 C C . ALA A 1 145 ? -16.531 -4.175 11.515 1.00 94.81 145 ALA A C 1
ATOM 1108 O O . ALA A 1 145 ? -16.454 -5.395 11.342 1.00 94.81 145 ALA A O 1
ATOM 1109 N N . PRO A 1 146 ? -15.690 -3.315 10.918 1.00 95.50 146 PRO A N 1
ATOM 1110 C CA . PRO A 1 146 ? -14.489 -3.780 10.245 1.00 95.50 146 PRO A CA 1
ATOM 1111 C C . PRO A 1 146 ? -13.518 -4.413 11.246 1.00 95.50 146 PRO A C 1
ATOM 1113 O O . PRO A 1 146 ? -13.476 -4.035 12.419 1.00 95.50 146 PRO A O 1
ATOM 1116 N N . VAL A 1 147 ? -12.768 -5.408 10.778 1.00 96.06 147 VAL A N 1
ATOM 1117 C CA . VAL A 1 147 ? -11.662 -5.989 11.541 1.00 96.06 147 VAL A CA 1
ATOM 1118 C C . VAL A 1 147 ? -10.504 -4.999 11.506 1.00 96.06 147 VAL A C 1
ATOM 1120 O O . VAL A 1 147 ? -10.100 -4.578 10.427 1.00 96.06 147 VAL A O 1
ATOM 1123 N N . HIS A 1 148 ? -9.995 -4.652 12.684 1.00 95.38 148 HIS A N 1
ATOM 1124 C CA . HIS A 1 148 ? -8.763 -3.875 12.846 1.00 95.38 148 HIS A CA 1
ATOM 1125 C C . HIS A 1 148 ? -7.676 -4.712 13.512 1.00 95.38 148 HIS A C 1
ATOM 1127 O O . HIS A 1 148 ? -6.511 -4.623 13.164 1.00 95.38 148 HIS A O 1
ATOM 1133 N N . ASP A 1 149 ? -8.051 -5.544 14.481 1.00 95.12 149 ASP A N 1
ATOM 1134 C CA . ASP A 1 149 ? -7.113 -6.373 15.223 1.00 95.12 149 ASP A CA 1
ATOM 1135 C C . ASP A 1 149 ? -7.818 -7.621 15.757 1.00 95.12 149 ASP A C 1
ATOM 1137 O O . ASP A 1 149 ? -9.032 -7.602 16.006 1.00 95.12 149 ASP A O 1
ATOM 1141 N N . THR A 1 150 ? -7.061 -8.695 15.969 1.00 92.50 150 THR A N 1
ATOM 1142 C CA . THR A 1 150 ? -7.577 -9.954 16.515 1.00 92.50 150 THR A CA 1
ATOM 1143 C C . THR A 1 150 ? -6.750 -10.429 17.701 1.00 92.50 150 THR A C 1
ATOM 1145 O O . THR A 1 150 ? -5.619 -10.012 17.932 1.00 92.50 150 THR A O 1
ATOM 1148 N N . GLU A 1 151 ? -7.337 -11.316 18.503 1.00 91.62 151 GLU A N 1
ATOM 1149 C CA . GLU A 1 151 ? -6.615 -11.951 19.606 1.00 91.62 151 GLU A CA 1
ATOM 1150 C C . GLU A 1 151 ? -5.471 -12.840 19.101 1.00 91.62 151 GLU A C 1
ATOM 1152 O O . GLU A 1 151 ? -4.379 -12.780 19.655 1.00 91.62 151 GLU A O 1
ATOM 1157 N N . GLU A 1 152 ? -5.685 -13.571 18.002 1.00 89.62 152 GLU A N 1
ATOM 1158 C CA . GLU A 1 152 ? -4.663 -14.417 17.375 1.00 89.62 152 GLU A CA 1
ATOM 1159 C C . GLU A 1 152 ? -3.434 -13.601 16.950 1.00 89.62 152 GLU A C 1
ATOM 1161 O O . GLU A 1 152 ? -2.299 -13.995 17.229 1.00 89.62 152 GLU A O 1
ATOM 1166 N N . PHE A 1 153 ? -3.647 -12.432 16.336 1.00 89.88 153 PHE A N 1
ATOM 1167 C CA . PHE A 1 153 ? -2.552 -11.554 15.932 1.00 89.88 153 PHE A CA 1
ATOM 1168 C C . PHE A 1 153 ? -1.756 -11.028 17.135 1.00 89.88 153 PHE A C 1
ATOM 1170 O O . PHE A 1 153 ? -0.522 -11.054 17.131 1.00 89.88 153 PHE A O 1
ATOM 1177 N N . ARG A 1 154 ? -2.443 -10.630 18.213 1.00 87.19 154 ARG A N 1
ATOM 1178 C CA . ARG A 1 154 ? -1.785 -10.188 19.454 1.00 87.19 154 ARG A CA 1
ATOM 1179 C C . ARG A 1 154 ? -0.963 -11.294 20.108 1.00 87.19 154 ARG A C 1
ATOM 1181 O O . ARG A 1 154 ? 0.162 -11.046 20.540 1.00 87.19 154 ARG A O 1
ATOM 1188 N N . GLU A 1 155 ? -1.495 -12.512 20.168 1.00 85.44 155 GLU A N 1
ATOM 1189 C CA . GLU A 1 155 ? -0.767 -13.669 20.698 1.00 85.44 155 GLU A CA 1
ATOM 1190 C C . GLU A 1 155 ? 0.468 -14.001 19.856 1.00 85.44 155 GLU A C 1
ATOM 1192 O O . GLU A 1 155 ? 1.516 -14.357 20.398 1.00 85.44 155 GLU A O 1
ATOM 1197 N N . TYR A 1 156 ? 0.377 -13.851 18.535 1.00 80.38 156 TYR A N 1
ATOM 1198 C CA . TYR A 1 156 ? 1.514 -14.037 17.645 1.00 80.38 156 TYR A CA 1
ATOM 1199 C C . TYR A 1 156 ? 2.623 -13.003 17.892 1.00 80.38 156 TYR A C 1
ATOM 1201 O O . TYR A 1 156 ? 3.791 -13.382 17.991 1.00 80.38 156 TYR A O 1
ATOM 1209 N N . GLY A 1 157 ? 2.270 -11.726 18.072 1.00 70.94 157 GLY A N 1
ATOM 1210 C CA . GLY A 1 157 ? 3.230 -10.670 18.412 1.00 70.94 157 GLY A CA 1
ATOM 1211 C C . GLY A 1 157 ? 3.990 -10.947 19.715 1.00 70.94 157 GLY A C 1
ATOM 1212 O O . GLY A 1 157 ? 5.208 -10.778 19.767 1.00 70.94 157 GLY A O 1
ATOM 1213 N N . LEU A 1 158 ? 3.303 -11.468 20.739 1.00 63.59 158 LEU A N 1
ATOM 1214 C CA . LEU A 1 158 ? 3.936 -11.882 22.000 1.00 63.59 158 LEU A CA 1
ATOM 1215 C C . LEU A 1 158 ? 4.951 -13.016 21.800 1.00 63.59 158 LEU A C 1
ATOM 1217 O O . LEU A 1 158 ? 6.000 -13.011 22.432 1.00 63.59 158 LEU A O 1
ATOM 1221 N N . ARG A 1 159 ? 4.680 -13.959 20.890 1.00 69.69 159 ARG A N 1
ATOM 1222 C CA . ARG A 1 159 ? 5.572 -15.098 20.611 1.00 69.69 159 ARG A CA 1
ATOM 1223 C C . ARG A 1 159 ? 6.836 -14.740 19.832 1.00 69.69 159 ARG A C 1
ATOM 1225 O O . ARG A 1 159 ? 7.768 -15.535 19.851 1.00 69.69 159 ARG A O 1
ATOM 1232 N N . ILE A 1 160 ? 6.845 -13.628 19.097 1.00 65.81 160 ILE A N 1
ATOM 1233 C CA . ILE A 1 160 ? 8.046 -13.132 18.401 1.00 65.81 160 ILE A CA 1
ATOM 1234 C C . ILE A 1 160 ? 8.939 -12.319 19.348 1.00 65.81 160 ILE A C 1
ATOM 1236 O O . ILE A 1 160 ? 10.146 -12.244 19.135 1.00 65.81 160 ILE A O 1
ATOM 1240 N N . ALA A 1 161 ? 8.355 -11.703 20.378 1.00 60.72 161 ALA A N 1
ATOM 1241 C CA . ALA A 1 161 ? 9.087 -10.883 21.341 1.00 60.72 161 ALA A CA 1
ATOM 1242 C C . ALA A 1 161 ? 9.895 -11.694 22.382 1.00 60.72 161 ALA A C 1
ATOM 1244 O O . ALA A 1 161 ? 10.746 -11.106 23.052 1.00 60.72 161 ALA A O 1
ATOM 1245 N N . ASP A 1 162 ? 9.632 -13.002 22.503 1.00 50.38 162 ASP A N 1
ATOM 1246 C CA . ASP A 1 162 ? 10.337 -13.973 23.365 1.00 50.38 162 ASP A CA 1
ATOM 1247 C C . ASP A 1 162 ? 11.508 -14.671 22.641 1.00 50.38 162 ASP A C 1
ATOM 1249 O O . ASP A 1 162 ? 12.575 -14.857 23.279 1.00 50.38 162 ASP A O 1
#

pLDDT: mean 77.89, std 15.24, range [46.03, 97.25]

Radius of gyration: 19.6 Å; chains: 1; bounding box: 52×27×58 Å

Sequence (162 aa):
FVNTGAIEAAHTEGELAGVLAHEIAHVALRHGTNQASKAYVAKTGLNILDALTGGRRTRLGQTAHSYARTLFLRFNREAEEQADLEGARLMAAAGYDPRDMASFFETLEERGGERTPEAQDDHPDPASRVALIEETLPALRLSRAPVHDTEEFREYGLRIAD

Foldseek 3Di:
DDDVVLLLLAPAPLQSLLVVLLVVQCVVVVQLVVQVVVLVVVLVVVVVVCVVVVVPCVVVNVVSVVVSVLSSQAGAPVSSLSSLLRSCQVQQVVQAHSLSNLVSLVSCPVVPDDDDPSNCRRHPDSVVSNVSSVVNVVVGDHDPDGGTHDPVSVVVSVVVVD

Secondary structure (DSSP, 8-state):
---HHHHHH-SSHHHHHHHHHHHHHHHHTTHHHHHHHHHHHHHHHHHHHHHHTTTTTHHHHHHHHHHHHHTTS---HHHHHHHH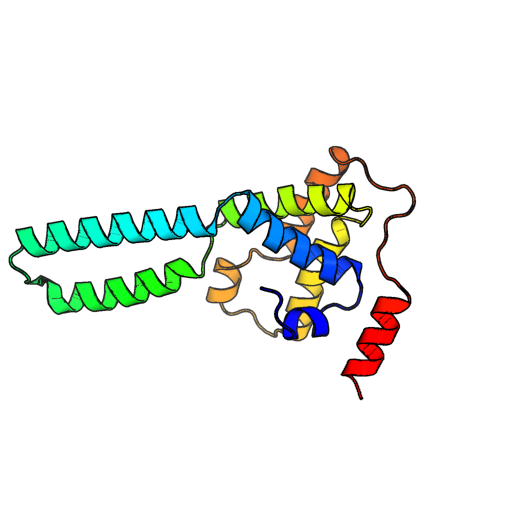HHHHHHHHHHTB-THHHHHHHHHHHHHH-SPPHHHHHHS--HHHHHHHHHHHGGGS---SS-B---HHHHHHHHHHH-